Protein AF-D6BR68-F1 (afdb_monomer_lite)

Structure (mmCIF, N/CA/C/O backbone):
data_AF-D6BR68-F1
#
_entry.id   AF-D6BR68-F1
#
loop_
_atom_site.group_PDB
_atom_site.id
_atom_site.type_symbol
_atom_site.label_atom_id
_atom_site.label_alt_id
_atom_site.label_comp_id
_atom_site.label_asym_id
_atom_site.label_entity_id
_atom_site.label_seq_id
_atom_site.pdbx_PDB_ins_code
_atom_site.Cartn_x
_atom_site.Cartn_y
_atom_site.Cartn_z
_atom_site.occupancy
_atom_site.B_iso_or_equiv
_atom_site.auth_seq_id
_atom_site.auth_comp_id
_atom_site.auth_asym_id
_atom_site.auth_atom_id
_atom_site.pdbx_PDB_model_num
ATOM 1 N N . MET A 1 1 ? 25.208 8.252 6.251 1.00 36.44 1 MET A N 1
ATOM 2 C CA . MET A 1 1 ? 23.786 8.023 5.913 1.00 36.44 1 MET A CA 1
ATOM 3 C C . MET A 1 1 ? 23.704 6.752 5.087 1.00 36.44 1 MET A C 1
ATOM 5 O O . MET A 1 1 ? 24.074 6.773 3.920 1.00 36.44 1 MET A O 1
ATOM 9 N N . ALA A 1 2 ? 23.349 5.627 5.710 1.00 36.41 2 ALA A N 1
ATOM 10 C CA . ALA A 1 2 ? 23.209 4.356 5.006 1.00 36.41 2 ALA A CA 1
ATOM 11 C C . ALA A 1 2 ? 21.951 4.426 4.130 1.00 36.41 2 ALA A C 1
ATOM 13 O O . ALA A 1 2 ? 20.834 4.374 4.632 1.00 36.41 2 ALA A O 1
ATOM 14 N N . ARG A 1 3 ? 22.135 4.630 2.823 1.00 43.53 3 ARG A N 1
ATOM 15 C CA . ARG A 1 3 ? 21.066 4.480 1.838 1.00 43.53 3 ARG A CA 1
ATOM 16 C C . ARG A 1 3 ? 20.905 2.983 1.628 1.00 43.53 3 ARG A C 1
ATOM 18 O O . ARG A 1 3 ? 21.709 2.388 0.913 1.00 43.53 3 ARG A O 1
ATOM 25 N N . SER A 1 4 ? 19.929 2.381 2.298 1.00 50.53 4 SER A N 1
ATOM 26 C CA . SER A 1 4 ? 19.512 1.006 2.041 1.00 50.53 4 SER A CA 1
ATOM 27 C C . SER A 1 4 ? 19.142 0.907 0.563 1.00 50.53 4 SER A C 1
ATOM 29 O O . SER A 1 4 ? 18.077 1.339 0.138 1.00 50.53 4 SER A O 1
ATOM 31 N N . THR A 1 5 ? 20.079 0.425 -0.252 1.00 50.41 5 THR A N 1
ATOM 32 C CA . THR A 1 5 ? 19.803 -0.083 -1.595 1.00 50.41 5 THR A CA 1
ATOM 33 C C . THR A 1 5 ? 19.112 -1.421 -1.386 1.00 50.41 5 THR A C 1
ATOM 35 O O . THR A 1 5 ? 19.690 -2.491 -1.553 1.00 50.41 5 THR A O 1
ATOM 38 N N . GLU A 1 6 ? 17.864 -1.368 -0.931 1.00 57.41 6 GLU A N 1
ATOM 39 C CA . GLU A 1 6 ? 16.931 -2.429 -1.266 1.00 57.41 6 GLU A CA 1
ATOM 40 C C . GLU A 1 6 ? 16.901 -2.433 -2.793 1.00 57.41 6 GLU A C 1
ATOM 42 O O . GLU A 1 6 ? 16.776 -1.380 -3.424 1.00 57.41 6 GLU A O 1
ATOM 47 N N . LYS A 1 7 ? 17.210 -3.580 -3.402 1.00 54.50 7 LYS A N 1
ATOM 48 C CA . LYS A 1 7 ? 17.214 -3.741 -4.855 1.00 54.50 7 LYS A CA 1
ATOM 49 C C . LYS A 1 7 ? 15.774 -3.622 -5.325 1.00 54.50 7 LYS A C 1
ATOM 51 O O . LYS A 1 7 ? 15.088 -4.616 -5.511 1.00 54.50 7 LYS A O 1
ATOM 56 N N . THR A 1 8 ? 15.302 -2.396 -5.436 1.00 58.94 8 THR A N 1
ATOM 57 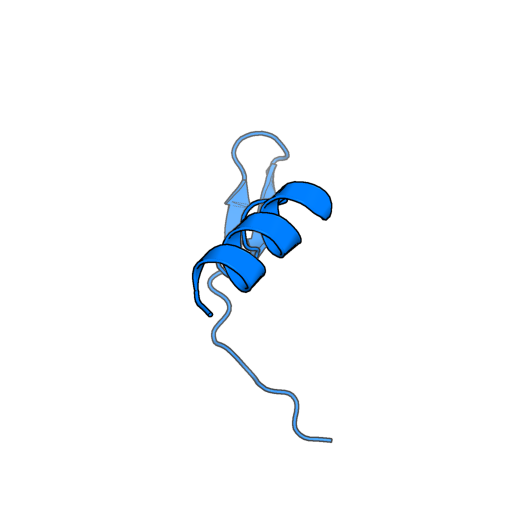C CA . THR A 1 8 ? 13.936 -2.114 -5.809 1.00 58.94 8 THR A CA 1
ATOM 58 C C . THR A 1 8 ? 13.838 -2.323 -7.308 1.00 58.94 8 THR A C 1
ATOM 60 O O . THR A 1 8 ? 14.208 -1.448 -8.091 1.00 58.94 8 THR A O 1
ATOM 63 N N . SER A 1 9 ? 13.426 -3.527 -7.702 1.00 66.88 9 SER A N 1
ATOM 64 C CA . SER A 1 9 ? 13.073 -3.849 -9.079 1.00 66.88 9 SER A CA 1
ATOM 65 C C . SER A 1 9 ? 11.985 -2.869 -9.507 1.00 66.88 9 SER A C 1
ATOM 67 O O . SER A 1 9 ? 10.926 -2.787 -8.895 1.00 66.88 9 SER A O 1
ATOM 69 N N . TRP A 1 10 ? 12.283 -2.022 -10.483 1.00 75.31 10 TRP A N 1
ATOM 70 C CA . TRP A 1 10 ? 11.319 -1.062 -11.003 1.00 75.31 10 TRP A CA 1
ATOM 71 C C . TRP A 1 10 ? 10.462 -1.779 -12.041 1.00 75.31 10 TRP A C 1
ATOM 73 O O . TRP A 1 10 ? 10.972 -2.189 -13.084 1.00 75.31 10 TRP A O 1
ATOM 83 N N . VAL A 1 11 ? 9.173 -1.941 -11.760 1.00 78.31 11 VAL A N 1
ATOM 84 C CA . VAL A 1 11 ? 8.228 -2.621 -12.653 1.00 78.31 11 VAL A CA 1
ATOM 85 C C . VAL A 1 11 ? 7.483 -1.561 -13.469 1.00 78.31 11 VAL A C 1
ATOM 87 O O . VAL A 1 11 ? 7.014 -0.576 -12.889 1.00 78.31 11 VAL A O 1
ATOM 90 N N . PRO A 1 12 ? 7.385 -1.700 -14.805 1.00 76.62 12 PRO A N 1
ATOM 91 C CA . PRO A 1 12 ? 6.586 -0.792 -15.618 1.00 76.62 12 PRO A CA 1
ATOM 92 C C . PRO A 1 12 ? 5.103 -0.971 -15.276 1.00 76.62 12 PRO A C 1
ATOM 94 O O . PRO A 1 12 ? 4.550 -2.057 -15.440 1.00 76.62 12 PRO A O 1
ATOM 97 N N . ASP A 1 13 ? 4.453 0.091 -14.801 1.00 71.88 13 ASP A N 1
ATOM 98 C CA . ASP A 1 13 ? 3.022 0.070 -14.513 1.00 71.88 13 ASP A CA 1
ATOM 99 C C . ASP A 1 13 ? 2.231 0.211 -15.830 1.00 71.88 13 ASP A C 1
ATOM 101 O O . ASP A 1 13 ? 2.327 1.248 -16.496 1.00 71.88 13 ASP A O 1
ATOM 105 N N . PRO A 1 14 ? 1.420 -0.788 -16.225 1.00 72.25 14 PRO A N 1
ATOM 106 C CA . PRO A 1 14 ? 0.706 -0.775 -17.503 1.00 72.25 14 PRO A CA 1
ATOM 107 C C . PRO A 1 14 ? -0.427 0.262 -17.565 1.00 72.25 14 PRO A C 1
ATOM 109 O O . PRO A 1 14 ? -0.996 0.477 -18.631 1.00 72.25 14 PRO A O 1
ATOM 112 N N . ARG A 1 15 ? -0.780 0.901 -16.443 1.00 68.25 15 ARG A N 1
ATOM 113 C CA . ARG A 1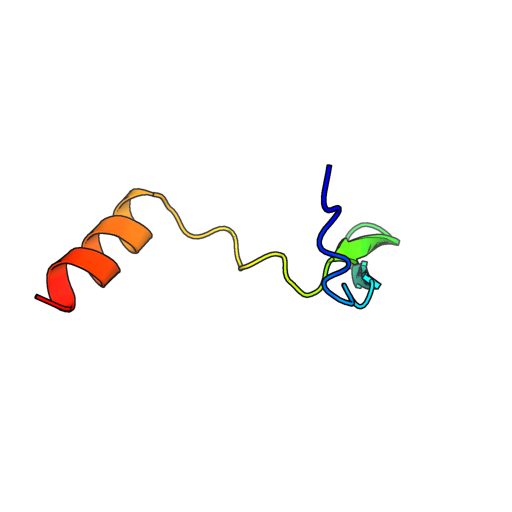 15 ? -1.875 1.878 -16.360 1.00 68.25 15 ARG A CA 1
ATOM 114 C C . ARG A 1 15 ? -1.381 3.314 -16.498 1.00 68.25 15 ARG A C 1
ATOM 116 O O . ARG A 1 15 ? -2.111 4.158 -17.002 1.00 68.25 15 ARG A O 1
ATOM 123 N N . THR A 1 16 ? -0.166 3.597 -16.038 1.00 69.44 16 THR A N 1
ATOM 124 C CA . THR A 1 16 ? 0.425 4.946 -16.052 1.00 69.44 16 THR A CA 1
ATOM 125 C C . THR A 1 16 ? 1.647 5.072 -16.951 1.00 69.44 16 THR A C 1
ATOM 127 O O . THR A 1 16 ? 2.057 6.192 -17.236 1.00 69.44 16 THR A O 1
ATOM 130 N N . GLY A 1 17 ? 2.245 3.963 -17.397 1.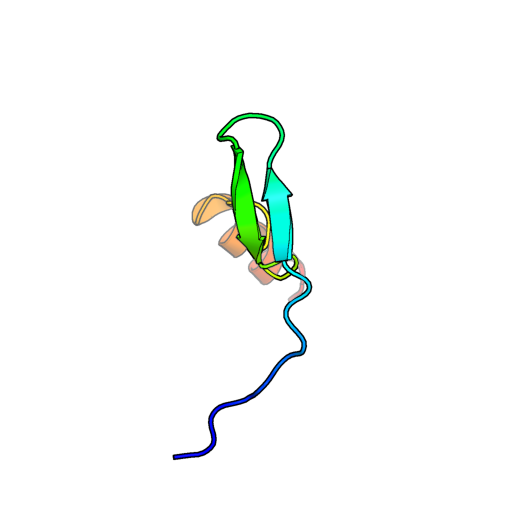00 72.31 17 GLY A N 1
ATOM 131 C CA . GLY A 1 17 ? 3.494 3.979 -18.165 1.00 72.31 17 GLY A CA 1
ATOM 132 C C . GLY A 1 17 ? 4.714 4.405 -17.339 1.00 72.31 17 GLY A C 1
ATOM 133 O O . GLY A 1 17 ? 5.822 4.480 -17.864 1.00 72.31 17 GLY A O 1
ATOM 134 N N . CYS A 1 18 ? 4.525 4.671 -16.045 1.00 76.44 18 CYS A N 1
ATOM 135 C CA . CYS A 1 18 ? 5.586 4.996 -15.110 1.00 76.44 18 CYS A CA 1
ATOM 136 C C . CYS A 1 18 ? 6.119 3.719 -14.470 1.00 76.44 18 CYS A C 1
ATOM 138 O O . CYS A 1 18 ? 5.369 2.802 -14.141 1.00 76.44 18 CYS A O 1
ATOM 140 N N . TYR A 1 19 ? 7.420 3.685 -14.230 1.00 75.94 19 TYR A N 1
ATOM 141 C CA . TYR A 1 19 ? 8.012 2.631 -13.429 1.00 75.94 19 TYR A CA 1
ATOM 142 C C . TYR A 1 19 ? 7.672 2.863 -11.958 1.00 75.94 19 TYR A C 1
ATOM 144 O O . TYR A 1 19 ? 7.813 3.981 -11.458 1.00 75.94 19 TYR A O 1
ATOM 152 N N . ARG A 1 20 ? 7.245 1.810 -11.261 1.00 72.25 20 ARG A N 1
ATOM 153 C C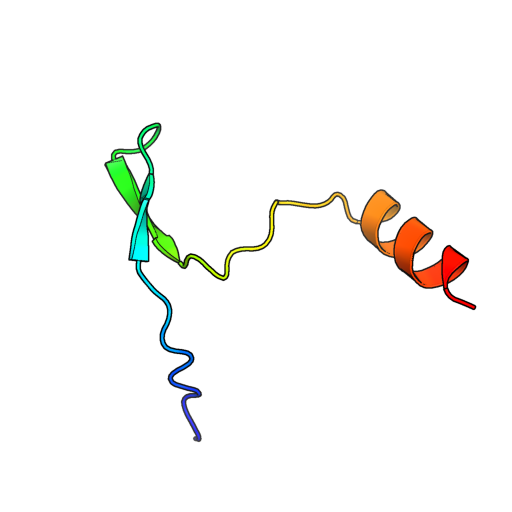A . ARG A 1 20 ? 6.996 1.841 -9.819 1.00 72.25 20 ARG A CA 1
ATOM 154 C C . ARG A 1 20 ? 7.910 0.855 -9.104 1.00 72.25 20 ARG A C 1
ATOM 156 O O . ARG A 1 20 ? 8.248 -0.185 -9.671 1.00 72.25 20 ARG A O 1
ATOM 163 N N . PRO A 1 21 ? 8.342 1.184 -7.881 1.00 72.12 21 PR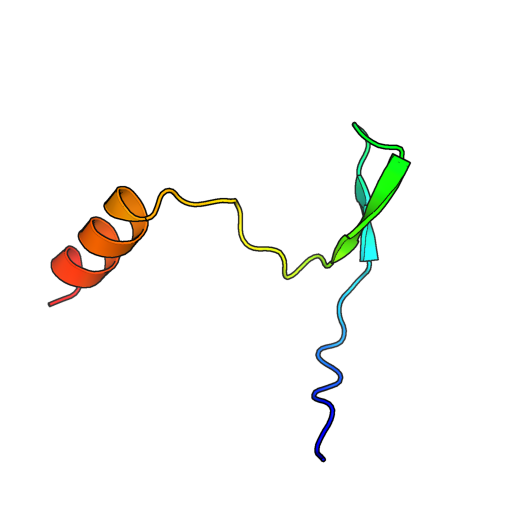O A N 1
ATOM 164 C CA . PRO A 1 21 ? 9.120 0.255 -7.089 1.00 72.12 21 PRO A CA 1
ATOM 165 C C . PRO A 1 21 ? 8.289 -0.998 -6.785 1.00 72.12 21 PRO A C 1
ATOM 167 O O . PRO A 1 21 ? 7.176 -0.877 -6.292 1.00 72.12 21 PRO A O 1
ATOM 170 N N . GLU A 1 22 ? 8.817 -2.195 -7.045 1.00 66.50 22 GLU A N 1
ATOM 171 C CA . GLU A 1 22 ? 8.137 -3.470 -6.741 1.00 66.50 22 GLU A CA 1
ATOM 172 C C . GLU A 1 22 ? 7.798 -3.609 -5.249 1.00 66.50 22 GLU A C 1
ATO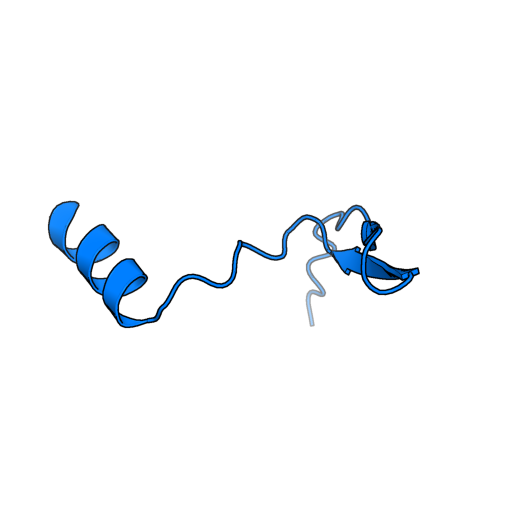M 174 O O . GLU A 1 22 ? 6.803 -4.223 -4.890 1.00 66.50 22 GLU A O 1
ATOM 179 N N . ASN A 1 23 ? 8.587 -2.969 -4.378 1.00 63.56 23 ASN A N 1
ATOM 180 C CA . ASN A 1 23 ? 8.348 -2.935 -2.935 1.00 63.56 23 ASN A CA 1
ATOM 181 C C . ASN A 1 23 ? 7.282 -1.905 -2.511 1.00 63.56 23 ASN A C 1
ATOM 183 O O . ASN A 1 23 ? 7.122 -1.648 -1.318 1.00 63.56 23 ASN A O 1
ATOM 187 N N . VAL A 1 24 ? 6.582 -1.262 -3.458 1.00 66.00 24 VAL A N 1
ATOM 188 C CA . VAL A 1 24 ? 5.355 -0.541 -3.115 1.00 66.00 24 VAL A CA 1
ATOM 189 C C . VAL A 1 24 ? 4.331 -1.611 -2.754 1.00 66.00 24 VAL A C 1
ATOM 191 O O . VAL A 1 24 ? 3.804 -2.321 -3.608 1.00 66.00 24 VAL A O 1
ATOM 194 N N . ALA A 1 25 ? 4.121 -1.788 -1.451 1.00 64.19 25 ALA A N 1
ATOM 195 C CA . ALA A 1 25 ? 2.982 -2.544 -0.968 1.00 64.19 25 ALA A CA 1
ATOM 196 C C . ALA A 1 25 ? 1.714 -1.946 -1.589 1.00 64.19 25 ALA A C 1
ATOM 198 O O . ALA A 1 25 ? 1.653 -0.732 -1.821 1.00 64.19 25 ALA A O 1
ATOM 199 N N . GLU A 1 26 ? 0.722 -2.794 -1.867 1.00 68.69 26 GLU A N 1
ATOM 200 C CA . GLU A 1 26 ? -0.609 -2.320 -2.246 1.00 68.69 26 GLU A CA 1
ATOM 201 C C . GLU A 1 26 ? -1.047 -1.225 -1.266 1.00 68.69 26 GLU A C 1
ATOM 203 O O . GLU A 1 26 ? -0.718 -1.283 -0.079 1.00 68.69 26 GLU A O 1
ATOM 208 N N . GLU A 1 27 ? -1.723 -0.186 -1.756 1.00 69.75 27 GLU A N 1
ATOM 209 C CA . GLU A 1 27 ? -2.222 0.886 -0.895 1.00 69.75 27 GLU A CA 1
ATOM 210 C C . GLU A 1 27 ? -3.317 0.314 0.019 1.00 69.75 27 GLU A C 1
ATOM 212 O O . GLU A 1 27 ? -4.494 0.294 -0.331 1.00 69.75 27 GLU A O 1
ATOM 217 N N . ILE A 1 28 ? -2.914 -0.214 1.176 1.00 76.75 28 ILE A N 1
ATOM 218 C CA . ILE A 1 28 ? -3.821 -0.741 2.194 1.00 76.75 28 ILE A CA 1
ATOM 219 C C . ILE A 1 28 ? -4.401 0.445 2.964 1.00 76.75 28 ILE A C 1
ATOM 221 O O . ILE A 1 28 ? -3.658 1.319 3.425 1.00 76.75 28 ILE A O 1
ATOM 225 N N . ASP A 1 29 ? -5.722 0.464 3.147 1.00 83.75 29 ASP A N 1
ATOM 226 C CA . ASP A 1 29 ? -6.356 1.478 3.983 1.00 83.75 29 ASP A CA 1
ATOM 227 C C . ASP A 1 29 ? -5.832 1.397 5.427 1.00 83.75 29 ASP A C 1
ATOM 229 O O . ASP A 1 29 ? -5.599 0.322 5.993 1.00 83.75 29 ASP A O 1
ATOM 233 N N . ALA A 1 30 ? -5.667 2.556 6.064 1.00 82.12 30 ALA A N 1
ATOM 234 C CA . ALA A 1 30 ? -5.130 2.625 7.416 1.00 82.12 30 ALA A CA 1
ATOM 235 C C . ALA A 1 30 ? -6.005 1.892 8.456 1.00 82.12 30 ALA A C 1
ATOM 237 O O . ALA A 1 30 ? -5.503 1.514 9.520 1.00 82.12 30 ALA A O 1
ATOM 238 N N . ALA A 1 31 ? -7.307 1.719 8.210 1.00 86.56 31 ALA A N 1
ATOM 239 C CA . ALA A 1 31 ? -8.191 0.909 9.046 1.00 86.56 31 ALA A CA 1
ATOM 240 C C . ALA A 1 31 ? -7.934 -0.594 8.855 1.00 86.56 31 ALA A C 1
ATOM 242 O O . ALA A 1 31 ? -7.868 -1.330 9.842 1.00 86.56 31 ALA A O 1
ATOM 243 N N . GLU A 1 32 ? -7.720 -1.040 7.616 1.00 86.25 32 GLU A N 1
ATOM 244 C CA . GLU A 1 32 ? -7.437 -2.443 7.297 1.00 86.25 32 GLU A CA 1
ATOM 245 C C . GLU A 1 32 ? -6.074 -2.882 7.859 1.00 86.25 32 GLU A C 1
ATOM 247 O O . GLU A 1 32 ? -5.986 -3.907 8.542 1.00 86.25 32 GLU A O 1
ATOM 252 N N . LEU A 1 33 ? -5.042 -2.039 7.731 1.00 87.75 33 LEU A N 1
ATOM 253 C CA . LEU A 1 33 ? -3.722 -2.281 8.328 1.00 87.75 33 LEU A CA 1
ATOM 254 C C . LEU A 1 33 ? -3.796 -2.430 9.860 1.00 87.75 33 LEU A C 1
ATOM 256 O O . LEU A 1 33 ? -3.162 -3.315 10.442 1.00 87.75 33 LEU A O 1
ATOM 260 N N . ARG A 1 34 ? -4.611 -1.601 10.528 1.00 87.81 34 ARG A N 1
ATOM 261 C CA . ARG A 1 34 ? -4.838 -1.686 11.982 1.00 87.81 34 ARG A CA 1
ATOM 262 C C . ARG A 1 34 ? -5.557 -2.967 12.386 1.00 87.81 34 ARG A C 1
ATOM 264 O O . ARG A 1 34 ? -5.159 -3.591 13.368 1.00 87.81 34 ARG A O 1
ATOM 271 N N . ALA A 1 35 ? -6.582 -3.370 11.641 1.00 89.31 35 ALA A N 1
ATOM 272 C CA . ALA A 1 35 ? -7.310 -4.607 11.906 1.00 89.31 35 ALA A CA 1
ATOM 273 C C . ALA A 1 35 ? -6.403 -5.841 11.763 1.00 89.31 35 ALA A C 1
ATOM 275 O O . ALA A 1 35 ? -6.436 -6.732 12.614 1.00 89.31 35 ALA A O 1
ATOM 276 N N . MET A 1 36 ? -5.549 -5.876 10.734 1.00 85.69 36 MET A N 1
ATOM 277 C CA . MET A 1 36 ? -4.582 -6.959 10.523 1.00 85.69 36 MET A CA 1
ATOM 278 C C . MET A 1 36 ? -3.550 -7.061 11.653 1.00 85.69 36 MET A C 1
ATOM 280 O O . MET A 1 36 ? -3.249 -8.171 12.097 1.00 85.69 36 MET A O 1
ATOM 284 N N . LEU A 1 37 ? -3.025 -5.923 12.126 1.00 84.88 37 LEU A N 1
ATOM 285 C CA . LEU A 1 37 ? -2.095 -5.868 13.260 1.00 84.88 37 LEU A CA 1
ATOM 286 C C . LEU A 1 37 ? -2.762 -6.339 14.554 1.00 84.88 37 LEU A C 1
ATOM 288 O O . LEU A 1 37 ? -2.213 -7.188 15.247 1.00 84.88 37 LEU A O 1
ATOM 292 N N . LEU A 1 38 ? -3.967 -5.843 14.847 1.00 86.31 38 LEU A N 1
ATOM 293 C CA . LEU A 1 38 ? -4.696 -6.189 16.067 1.00 86.31 38 LEU A CA 1
ATOM 294 C C . LEU A 1 38 ? -5.110 -7.669 16.106 1.00 86.31 38 LEU A C 1
ATOM 296 O O . LEU A 1 38 ? -5.111 -8.272 17.172 1.00 86.31 38 LEU A O 1
ATOM 300 N N . LYS A 1 39 ? -5.414 -8.278 14.951 1.00 76.44 39 LYS A N 1
ATOM 301 C CA . LYS A 1 39 ? -5.748 -9.711 14.842 1.00 76.44 39 LYS A CA 1
ATOM 302 C C . LYS A 1 39 ? -4.549 -10.635 15.117 1.00 76.44 39 LYS A C 1
ATOM 304 O O . LYS A 1 39 ? -4.740 -11.830 15.319 1.00 76.44 39 LYS A O 1
ATOM 309 N N . LYS A 1 40 ? -3.316 -10.117 15.073 1.00 68.12 40 LYS A N 1
ATOM 310 C CA . LYS A 1 40 ? -2.081 -10.887 15.305 1.00 68.12 40 LYS A CA 1
ATOM 311 C C . LYS A 1 40 ? -1.664 -10.917 16.793 1.00 68.12 40 LYS A C 1
ATOM 313 O O . LYS A 1 40 ? -0.613 -11.478 17.091 1.00 68.12 40 LYS A O 1
ATOM 318 N N . ASN A 1 41 ? -2.455 -10.342 17.702 1.00 53.75 41 ASN A N 1
ATOM 319 C CA . ASN A 1 41 ? -2.176 -10.296 19.142 1.00 53.75 41 ASN A CA 1
ATOM 320 C C . ASN A 1 41 ? -2.967 -11.331 19.943 1.00 53.75 41 ASN A C 1
ATOM 322 O O . ASN A 1 41 ? -4.175 -11.496 19.666 1.00 53.75 41 ASN A O 1
#

Secondary structure (DSSP, 8-state):
---------EEEPTTTS-EEETT------HHHHHHHHHTT-

Organism: Jatropha curcas (NCBI:txid180498)

Sequence (41 aa):
MARSTEKTSWVPDPRTGCYRPENVAEEIDAAELRAMLLKKN

Radius of gyration: 14.67 Å; chains: 1; bounding box: 32×19×37 Å

pLDDT: mean 70.01, std 13.58, range [36.41, 89.31]

InterPro domains:
  IPR004926 Late embryogenesis abundant protein, LEA_3a subgroup [PF03242] (3-40)
  IPR004926 Late embryogenesis abundant protein, LEA_3a subgroup [PTHR33509] (5-40)

Foldseek 3Di:
DDPPPPVFDFDQDPVPRGTDGPPPDDPDPPVRVVVVVVVVD